Protein AF-A0A529KC66-F1 (afdb_monomer_lite)

Structure (mmCIF, N/CA/C/O backbone):
data_AF-A0A529KC66-F1
#
_entry.id   AF-A0A529KC66-F1
#
loop_
_atom_site.group_PDB
_atom_site.id
_atom_site.type_symbol
_atom_site.label_atom_id
_atom_site.label_alt_id
_atom_site.label_comp_id
_atom_site.label_asym_id
_atom_site.label_entity_id
_atom_site.label_seq_id
_atom_site.pdbx_PDB_ins_code
_atom_site.Cartn_x
_atom_site.Cartn_y
_atom_site.Cartn_z
_atom_site.occupancy
_atom_site.B_iso_or_equiv
_atom_site.auth_seq_id
_atom_site.auth_comp_id
_atom_site.auth_asym_id
_atom_site.auth_atom_id
_atom_site.pdbx_PDB_model_num
ATOM 1 N N . MET A 1 1 ? -6.859 -8.604 10.412 1.00 60.50 1 MET A N 1
ATOM 2 C CA . MET A 1 1 ? -5.949 -9.350 9.514 1.00 60.50 1 MET A CA 1
ATOM 3 C C . MET A 1 1 ? -5.011 -10.215 10.348 1.00 60.50 1 MET A C 1
ATOM 5 O O . MET A 1 1 ? -4.217 -9.641 11.092 1.00 60.50 1 MET A O 1
ATOM 9 N N . PRO A 1 2 ? -5.115 -11.553 10.277 1.00 62.34 2 PRO A N 1
ATOM 10 C CA . PRO A 1 2 ? -4.163 -12.437 10.943 1.00 62.34 2 PRO A CA 1
ATOM 11 C C . PRO A 1 2 ? -2.750 -12.230 10.363 1.00 62.34 2 PRO A C 1
ATOM 13 O O . PRO A 1 2 ? -2.622 -11.885 9.183 1.00 62.34 2 PRO A O 1
ATOM 16 N N . PRO A 1 3 ? -1.684 -12.391 11.166 1.00 66.19 3 PRO A N 1
ATOM 17 C CA . PRO A 1 3 ? -0.319 -12.312 10.666 1.00 66.19 3 PRO A CA 1
ATOM 18 C C . PRO A 1 3 ? -0.107 -13.390 9.601 1.00 66.19 3 PRO A C 1
ATOM 20 O O . PRO A 1 3 ? -0.269 -14.577 9.866 1.00 66.19 3 PRO A O 1
ATOM 23 N N . GLN A 1 4 ? 0.238 -12.968 8.387 1.00 69.50 4 GLN A N 1
ATOM 24 C CA . GLN A 1 4 ? 0.548 -13.897 7.309 1.00 69.50 4 GLN A CA 1
ATOM 25 C C . GLN A 1 4 ? 2.021 -14.323 7.386 1.00 69.50 4 GLN A C 1
ATOM 27 O O . GLN A 1 4 ? 2.882 -13.509 7.754 1.00 69.50 4 GLN A O 1
ATOM 32 N N . PRO A 1 5 ? 2.342 -15.580 7.038 1.00 76.69 5 PRO A N 1
ATOM 33 C CA . PRO A 1 5 ? 3.721 -15.984 6.834 1.00 76.69 5 PRO A CA 1
ATOM 34 C C . PRO A 1 5 ? 4.291 -15.187 5.656 1.00 76.69 5 PRO A C 1
ATOM 36 O O . PRO A 1 5 ? 3.770 -15.219 4.546 1.00 76.69 5 PRO A O 1
ATOM 39 N N . VAL A 1 6 ? 5.350 -14.426 5.926 1.00 82.00 6 VAL A N 1
ATOM 40 C CA . VAL A 1 6 ? 6.033 -13.574 4.947 1.00 82.00 6 VAL A CA 1
ATOM 41 C C . VAL A 1 6 ? 7.498 -13.967 4.974 1.00 82.00 6 VAL A C 1
ATOM 43 O O . VAL A 1 6 ? 8.096 -13.991 6.053 1.00 82.00 6 VAL A O 1
ATOM 46 N N . ALA A 1 7 ? 8.063 -14.253 3.800 1.00 86.12 7 ALA A N 1
ATOM 47 C CA . ALA A 1 7 ? 9.475 -14.589 3.658 1.00 86.12 7 ALA A CA 1
ATOM 48 C C . ALA A 1 7 ? 10.369 -13.499 4.291 1.00 86.12 7 ALA A C 1
ATOM 50 O O . ALA A 1 7 ? 10.075 -12.311 4.115 1.00 86.12 7 ALA A O 1
ATOM 51 N N . PRO A 1 8 ? 11.459 -13.860 4.999 1.00 86.56 8 PRO A N 1
ATOM 52 C CA . PRO A 1 8 ? 12.356 -12.888 5.630 1.00 86.56 8 PRO A CA 1
ATOM 53 C C . PRO A 1 8 ? 12.846 -11.803 4.662 1.00 86.56 8 PRO A C 1
ATOM 55 O O . PRO A 1 8 ? 12.739 -10.619 4.967 1.00 86.56 8 PRO A O 1
ATOM 58 N N . THR A 1 9 ? 13.223 -12.198 3.443 1.00 88.94 9 THR A N 1
ATOM 59 C CA . THR A 1 9 ? 13.658 -11.288 2.371 1.00 88.94 9 THR A CA 1
ATOM 60 C C . THR A 1 9 ? 12.628 -10.204 2.052 1.00 88.94 9 THR A C 1
ATOM 62 O O . THR A 1 9 ? 12.981 -9.039 1.905 1.00 88.94 9 THR A O 1
ATOM 65 N N . LYS A 1 10 ? 11.332 -10.542 2.026 1.00 88.38 10 LYS A N 1
ATOM 66 C CA . LYS A 1 10 ? 10.252 -9.565 1.799 1.00 88.38 10 LYS A CA 1
ATOM 67 C C . LYS A 1 10 ? 10.030 -8.648 2.988 1.00 88.38 10 LYS A C 1
ATOM 69 O O . LYS A 1 10 ? 9.661 -7.492 2.808 1.00 88.38 10 LYS A O 1
ATOM 74 N N . ARG A 1 11 ? 10.238 -9.141 4.211 1.00 88.94 11 ARG A N 1
ATOM 75 C CA . ARG A 1 11 ? 10.154 -8.296 5.411 1.00 88.94 11 ARG A CA 1
ATOM 76 C C . ARG A 1 11 ? 11.260 -7.250 5.415 1.00 88.94 11 ARG A C 1
ATOM 78 O O . ARG A 1 11 ? 10.984 -6.106 5.773 1.00 88.94 11 ARG A O 1
ATOM 85 N N . ASP A 1 12 ? 12.465 -7.633 5.011 1.00 93.38 12 ASP A N 1
ATOM 86 C CA . ASP A 1 12 ? 13.608 -6.726 4.945 1.00 93.38 12 ASP A CA 1
ATOM 87 C C . ASP A 1 12 ? 13.486 -5.745 3.782 1.00 93.38 12 ASP A C 1
ATOM 89 O O . ASP A 1 12 ? 13.684 -4.549 3.986 1.00 93.38 12 ASP A O 1
ATOM 93 N N . PHE A 1 13 ? 13.008 -6.195 2.622 1.00 92.62 13 PHE A N 1
ATOM 94 C CA . PHE A 1 13 ? 12.695 -5.296 1.513 1.00 92.62 13 PHE A CA 1
ATOM 95 C C . PHE A 1 13 ? 11.585 -4.290 1.876 1.00 92.62 13 PHE A C 1
ATOM 97 O O . PHE A 1 13 ? 11.742 -3.085 1.722 1.00 92.62 13 PHE A O 1
ATOM 104 N N . ALA A 1 14 ? 10.507 -4.731 2.531 1.00 93.56 14 ALA A N 1
ATOM 105 C CA . ALA A 1 14 ? 9.497 -3.809 3.056 1.00 93.56 14 ALA A CA 1
ATOM 106 C C . ALA A 1 14 ? 10.060 -2.831 4.107 1.00 93.56 14 ALA A C 1
ATOM 108 O O . ALA A 1 14 ? 9.490 -1.769 4.353 1.00 93.56 14 ALA A O 1
ATOM 109 N N . ARG A 1 15 ? 11.138 -3.183 4.820 1.00 94.44 15 ARG A N 1
ATOM 110 C CA . ARG A 1 15 ? 11.815 -2.257 5.743 1.00 94.44 15 ARG A CA 1
ATOM 111 C C . ARG A 1 15 ? 12.662 -1.238 4.987 1.00 94.44 15 ARG A C 1
ATOM 113 O O . ARG A 1 15 ? 12.636 -0.083 5.404 1.00 94.44 15 ARG A O 1
ATOM 120 N N . SER A 1 16 ? 13.360 -1.624 3.916 1.00 95.69 16 SER A N 1
ATOM 121 C CA . SER A 1 16 ? 14.119 -0.679 3.086 1.00 95.69 16 SER A CA 1
ATOM 122 C C . SER A 1 16 ? 13.191 0.311 2.386 1.00 95.69 16 SER A C 1
ATOM 124 O O . SER A 1 16 ? 13.395 1.508 2.540 1.00 95.69 16 SER A O 1
ATOM 126 N N . MET A 1 17 ? 12.084 -0.150 1.791 1.00 95.00 17 MET A N 1
ATOM 127 C CA . MET A 1 17 ? 11.067 0.734 1.190 1.00 95.00 17 MET A CA 1
ATOM 128 C C . MET A 1 17 ? 10.486 1.731 2.203 1.00 95.00 17 MET A C 1
ATOM 130 O O . MET A 1 17 ? 10.135 2.858 1.879 1.00 95.00 17 MET A O 1
ATOM 134 N N . ARG A 1 18 ? 10.416 1.356 3.491 1.00 96.38 18 ARG A N 1
ATOM 135 C CA . ARG A 1 18 ? 10.002 2.305 4.533 1.00 96.38 18 ARG A CA 1
ATOM 136 C C . ARG A 1 18 ? 11.059 3.364 4.852 1.00 96.38 18 ARG A C 1
ATOM 138 O O . ARG A 1 18 ? 10.704 4.421 5.372 1.00 96.38 18 ARG A O 1
ATOM 145 N N . ARG A 1 19 ? 12.336 3.079 4.642 1.00 97.00 19 ARG A N 1
ATOM 146 C CA . ARG A 1 19 ? 13.420 4.039 4.883 1.00 97.00 19 ARG A CA 1
ATOM 147 C C . ARG A 1 19 ? 13.587 4.991 3.706 1.00 97.00 19 ARG A C 1
ATOM 149 O O . ARG A 1 19 ? 13.877 6.156 3.937 1.00 97.00 19 ARG A O 1
ATOM 156 N N . GLU A 1 20 ? 13.343 4.494 2.501 1.00 95.81 20 GLU A N 1
ATOM 157 C CA . GLU A 1 20 ? 13.568 5.197 1.240 1.00 95.81 20 GLU A CA 1
ATOM 158 C C . GLU A 1 20 ? 12.292 5.140 0.377 1.00 95.81 20 GLU A C 1
ATOM 160 O O . GLU A 1 20 ? 12.248 4.388 -0.595 1.00 95.81 20 GLU A O 1
ATOM 165 N N . PRO A 1 21 ? 11.215 5.855 0.765 1.00 94.44 21 PRO A N 1
ATOM 166 C CA . PRO A 1 21 ? 10.003 5.940 -0.047 1.00 94.44 21 PRO A CA 1
ATOM 167 C C . PRO A 1 21 ? 10.222 6.831 -1.277 1.00 94.44 21 PRO A C 1
ATOM 169 O O . PRO A 1 21 ? 11.092 7.706 -1.281 1.00 94.44 21 PRO A O 1
ATOM 172 N N . THR A 1 22 ? 9.378 6.670 -2.295 1.00 93.81 22 THR A N 1
ATOM 173 C CA . THR A 1 22 ? 9.252 7.677 -3.359 1.00 93.81 22 THR A CA 1
ATOM 174 C C . THR A 1 22 ? 8.667 8.987 -2.809 1.00 93.81 22 THR A C 1
ATOM 176 O O . THR A 1 22 ? 8.046 9.009 -1.744 1.00 93.81 22 THR A O 1
ATOM 179 N N . GLU A 1 23 ? 8.828 10.104 -3.532 1.00 94.69 23 GLU A N 1
ATOM 180 C CA . GLU A 1 23 ? 8.255 11.396 -3.111 1.00 94.69 23 GLU A CA 1
ATOM 181 C C . GLU A 1 23 ? 6.725 11.315 -2.962 1.00 94.69 23 GLU A C 1
ATOM 183 O O . GLU A 1 23 ? 6.155 11.828 -1.998 1.00 94.69 23 GLU A O 1
ATOM 188 N N . ALA A 1 24 ? 6.054 10.631 -3.892 1.00 94.50 24 ALA A N 1
ATOM 189 C CA . ALA A 1 24 ? 4.609 10.439 -3.854 1.00 94.50 24 ALA A CA 1
ATOM 190 C C . ALA A 1 24 ? 4.174 9.615 -2.627 1.00 94.50 24 ALA A C 1
ATOM 192 O O . ALA A 1 24 ? 3.232 10.003 -1.929 1.00 94.50 24 ALA A O 1
ATOM 193 N N . GLU A 1 25 ? 4.890 8.529 -2.316 1.00 95.88 25 GLU A N 1
ATOM 194 C CA . GLU A 1 25 ? 4.663 7.730 -1.105 1.00 95.88 25 GLU A CA 1
ATOM 195 C C . GLU A 1 25 ? 4.885 8.531 0.169 1.00 95.88 25 GLU A C 1
ATOM 197 O O . GLU A 1 25 ? 4.075 8.433 1.093 1.00 95.88 25 GLU A O 1
ATOM 202 N N . ASP A 1 26 ? 5.951 9.326 0.246 1.00 96.94 26 ASP A N 1
ATOM 203 C CA . ASP A 1 26 ? 6.233 10.117 1.443 1.00 96.94 26 ASP A CA 1
ATOM 204 C C . ASP A 1 26 ? 5.148 11.174 1.684 1.00 96.94 26 ASP A C 1
ATOM 206 O O . ASP A 1 26 ? 4.622 11.292 2.797 1.00 96.94 26 ASP A O 1
ATOM 210 N N . ARG A 1 27 ? 4.725 11.867 0.618 1.00 96.62 27 ARG A N 1
ATOM 211 C CA . ARG A 1 27 ? 3.637 12.852 0.668 1.00 96.62 27 ARG A CA 1
ATOM 212 C C . ARG A 1 27 ? 2.325 12.224 1.127 1.00 96.62 27 ARG A C 1
ATOM 214 O O . ARG A 1 27 ? 1.700 12.741 2.051 1.00 96.62 27 ARG A O 1
ATOM 221 N N . LEU A 1 28 ? 1.918 11.094 0.545 1.00 96.38 28 LEU A N 1
ATOM 222 C CA . LEU A 1 28 ? 0.692 10.415 0.972 1.00 96.38 28 LEU A CA 1
ATOM 223 C C . LEU A 1 28 ? 0.822 9.873 2.402 1.00 96.38 28 LEU A C 1
ATOM 225 O O . LEU A 1 28 ? -0.104 9.983 3.208 1.00 96.38 28 LEU A O 1
ATOM 229 N N . TRP A 1 29 ? 1.986 9.334 2.769 1.00 97.69 29 TRP A N 1
ATOM 230 C CA . TRP A 1 29 ? 2.214 8.853 4.125 1.00 97.69 29 TRP A CA 1
ATOM 231 C C . TRP A 1 29 ? 2.116 9.969 5.166 1.00 97.69 29 TRP A C 1
ATOM 233 O O . TRP A 1 29 ? 1.617 9.712 6.265 1.00 97.69 29 TRP A O 1
ATOM 243 N N . HIS A 1 30 ? 2.543 11.194 4.846 1.00 97.56 30 HIS A N 1
ATOM 244 C CA . HIS A 1 30 ? 2.380 12.347 5.733 1.00 97.56 30 HIS A CA 1
ATOM 245 C C . HIS A 1 30 ? 0.911 12.577 6.116 1.00 97.56 30 HIS A C 1
ATOM 247 O O . HIS A 1 30 ? 0.619 12.830 7.290 1.00 97.56 30 HIS A O 1
ATOM 253 N N . GLU A 1 31 ? -0.003 12.410 5.160 1.00 97.38 31 GLU A N 1
ATOM 254 C CA . GLU A 1 31 ? -1.443 12.582 5.371 1.00 97.38 31 GLU A CA 1
ATOM 255 C C . GLU A 1 31 ? -2.107 11.382 6.055 1.00 97.38 31 GLU A C 1
ATOM 257 O O . GLU A 1 31 ? -3.050 11.545 6.828 1.00 97.38 31 GLU A O 1
ATOM 262 N N . LEU A 1 32 ? -1.607 10.165 5.828 1.00 97.50 32 LEU A N 1
ATOM 263 C CA . LEU A 1 32 ? -2.226 8.944 6.358 1.00 97.50 32 LEU A CA 1
ATOM 264 C C . LEU A 1 32 ? -1.698 8.522 7.739 1.00 97.50 32 LEU A C 1
ATOM 266 O O . LEU A 1 32 ? -2.399 7.854 8.513 1.00 97.50 32 LEU A O 1
ATOM 270 N N . ARG A 1 33 ? -0.445 8.855 8.071 1.0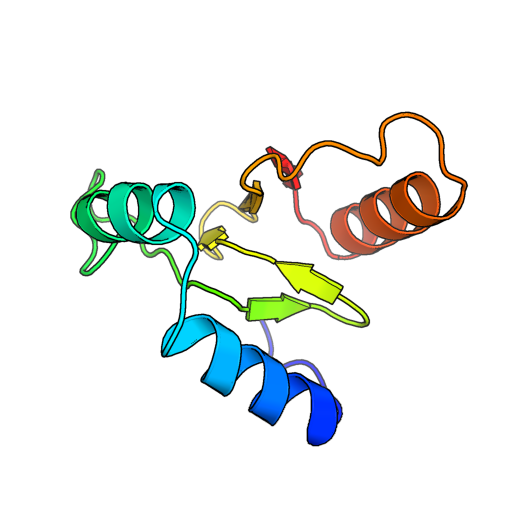0 96.81 33 ARG A N 1
ATOM 271 C CA . ARG A 1 33 ? 0.212 8.378 9.298 1.00 96.81 33 ARG A CA 1
ATOM 272 C C . ARG A 1 33 ? -0.497 8.856 10.554 1.00 96.81 33 ARG A C 1
ATOM 274 O O . ARG A 1 33 ? -1.085 9.928 10.604 1.00 96.81 33 ARG A O 1
ATOM 281 N N . GLY A 1 34 ? -0.378 8.075 11.626 1.00 96.88 34 GLY A N 1
ATOM 282 C CA . GLY A 1 34 ? -0.866 8.496 12.942 1.00 96.88 34 GLY A CA 1
ATOM 283 C C . GLY A 1 34 ? -2.380 8.701 13.007 1.00 96.88 34 GLY A C 1
ATOM 284 O O . GLY A 1 34 ? -2.835 9.410 13.895 1.00 96.88 34 GLY A O 1
ATOM 285 N N . ARG A 1 35 ? -3.144 8.067 12.102 1.00 96.56 35 ARG A N 1
ATOM 286 C CA . ARG A 1 35 ? -4.606 8.190 12.022 1.00 96.56 35 ARG A CA 1
ATOM 287 C C . ARG A 1 35 ? -5.086 9.610 11.684 1.00 96.56 35 ARG A C 1
ATOM 289 O O . ARG A 1 35 ? -6.134 10.036 12.159 1.00 96.56 35 ARG A O 1
ATOM 296 N N . ARG A 1 36 ? -4.304 10.353 10.897 1.00 96.69 36 ARG A N 1
ATOM 297 C CA . ARG A 1 36 ? -4.611 11.741 10.517 1.00 96.69 36 ARG A CA 1
ATOM 298 C C . ARG A 1 36 ? -5.828 11.858 9.600 1.00 96.69 36 ARG A C 1
ATOM 300 O O . ARG A 1 36 ? -6.606 12.788 9.770 1.00 96.69 36 ARG A O 1
ATOM 307 N N . LEU A 1 37 ? -6.033 10.890 8.710 1.00 95.12 37 LEU A N 1
ATOM 308 C CA . LEU A 1 37 ? -7.241 10.795 7.895 1.00 95.12 37 LEU A CA 1
ATOM 309 C C . LEU A 1 37 ? -8.365 10.118 8.691 1.00 95.12 37 LEU A C 1
ATOM 311 O O . LEU A 1 37 ? -8.304 8.913 8.931 1.00 95.12 37 LEU A O 1
ATOM 315 N N . ASP A 1 38 ? -9.357 10.891 9.135 1.00 95.50 38 ASP A N 1
ATOM 316 C CA . ASP A 1 38 ? -10.597 10.422 9.781 1.00 95.50 38 ASP A CA 1
ATOM 317 C C . ASP A 1 38 ? -10.419 9.389 10.908 1.00 95.50 38 ASP A C 1
ATOM 319 O O . ASP A 1 38 ? -11.272 8.540 11.157 1.00 95.50 38 ASP A O 1
ATOM 323 N N . ARG A 1 39 ? -9.294 9.447 11.633 1.00 96.31 39 ARG A N 1
ATOM 324 C CA . ARG A 1 39 ? -8.913 8.477 12.680 1.00 96.31 39 ARG A CA 1
ATOM 325 C C . ARG A 1 39 ? -8.687 7.038 12.176 1.00 96.31 39 ARG A C 1
ATOM 327 O O . ARG A 1 39 ? -8.445 6.127 12.983 1.00 96.31 39 ARG A O 1
ATOM 334 N N . ILE A 1 40 ? -8.661 6.843 10.861 1.00 96.12 40 ILE A N 1
ATOM 335 C CA . ILE A 1 40 ? -8.489 5.553 10.195 1.00 96.12 40 ILE A CA 1
ATOM 336 C C . ILE A 1 40 ? -7.021 5.129 10.247 1.00 96.12 40 ILE A C 1
ATOM 338 O O . ILE A 1 40 ? -6.100 5.911 10.001 1.00 96.12 40 ILE A O 1
ATOM 342 N N . LYS A 1 41 ? -6.770 3.857 10.574 1.00 96.88 41 LYS A N 1
ATOM 343 C CA . LYS A 1 41 ? -5.404 3.327 10.621 1.00 96.88 41 LYS A CA 1
ATOM 344 C C . LYS A 1 41 ? -4.926 2.869 9.249 1.00 96.88 41 LYS A C 1
ATOM 346 O O . LYS A 1 41 ? -5.353 1.826 8.757 1.00 96.88 41 LYS A O 1
ATOM 351 N N . PHE A 1 42 ? -3.909 3.553 8.741 1.00 97.75 42 PHE A N 1
ATOM 352 C CA . PHE A 1 42 ? -3.107 3.084 7.618 1.00 97.75 42 PHE A CA 1
ATOM 353 C C . PHE A 1 42 ? -1.754 2.541 8.076 1.00 97.75 42 PHE A C 1
ATOM 355 O O . PHE A 1 42 ? -1.147 2.998 9.051 1.00 97.75 42 PHE A O 1
ATOM 362 N N . ARG A 1 43 ? -1.276 1.530 7.358 1.00 97.00 43 ARG A N 1
ATOM 363 C CA . ARG A 1 43 ? 0.083 0.992 7.450 1.00 97.00 43 ARG A CA 1
ATOM 364 C C . ARG A 1 43 ? 0.709 1.095 6.073 1.00 97.00 43 ARG A C 1
ATOM 366 O O . ARG A 1 43 ? 0.028 0.788 5.108 1.00 97.00 43 ARG A O 1
ATOM 373 N N . ARG A 1 44 ? 1.990 1.444 5.999 1.00 97.12 44 ARG A N 1
ATOM 374 C CA . ARG A 1 44 ? 2.712 1.505 4.726 1.00 97.12 44 ARG A CA 1
ATOM 375 C C . ARG A 1 44 ? 3.634 0.315 4.477 1.00 97.12 44 ARG A C 1
ATOM 377 O O . ARG A 1 44 ? 4.155 -0.275 5.442 1.00 97.12 44 ARG A O 1
ATOM 384 N N . GLN A 1 45 ? 3.861 0.018 3.204 1.00 96.31 45 GLN A N 1
ATOM 385 C CA . GLN A 1 45 ? 4.752 -1.011 2.680 1.00 96.31 45 GLN A CA 1
ATOM 386 C C . GLN A 1 45 ? 4.508 -2.361 3.355 1.00 96.31 45 GLN A C 1
ATOM 388 O O . GLN A 1 45 ? 5.355 -2.898 4.070 1.00 96.31 45 GLN A O 1
ATOM 393 N N . VAL A 1 46 ? 3.276 -2.861 3.277 1.00 94.50 46 VAL A N 1
ATOM 394 C CA . VAL A 1 46 ? 2.815 -4.046 4.010 1.00 94.50 46 VAL A CA 1
ATOM 395 C C . VAL A 1 46 ? 2.940 -5.281 3.125 1.00 94.50 46 VAL A C 1
ATOM 397 O O . VAL A 1 46 ? 2.284 -5.346 2.092 1.00 94.50 46 VAL A O 1
ATOM 400 N N . PRO A 1 47 ? 3.705 -6.305 3.539 1.00 92.94 47 PRO A N 1
ATOM 401 C CA . PRO A 1 47 ? 3.686 -7.574 2.832 1.00 92.94 47 PRO A CA 1
ATOM 402 C C . PRO A 1 47 ? 2.307 -8.243 2.923 1.00 92.94 47 PRO A C 1
ATOM 404 O O . PRO A 1 47 ? 1.785 -8.450 4.025 1.00 92.94 47 PRO A O 1
ATOM 407 N N . VAL A 1 48 ? 1.748 -8.607 1.771 1.00 89.44 48 VAL A N 1
ATOM 408 C CA . VAL A 1 48 ? 0.476 -9.318 1.609 1.00 89.44 48 VAL A CA 1
ATOM 409 C C . VAL A 1 48 ? 0.711 -10.483 0.652 1.00 89.44 48 VAL A C 1
ATOM 411 O O . VAL A 1 48 ? 0.864 -10.295 -0.553 1.00 89.44 48 VAL A O 1
ATOM 414 N N . GLY A 1 49 ? 0.784 -11.703 1.190 1.00 86.00 49 GLY A N 1
ATOM 415 C CA . GLY A 1 49 ? 1.142 -12.881 0.402 1.00 86.00 49 GLY A CA 1
ATOM 416 C C . GLY A 1 49 ? 2.485 -12.717 -0.310 1.00 86.00 49 GLY A C 1
ATOM 417 O O . GLY A 1 49 ? 3.534 -12.552 0.324 1.00 86.00 49 GLY A O 1
ATOM 418 N N . LYS A 1 50 ? 2.453 -12.774 -1.645 1.00 86.12 50 LYS A N 1
ATOM 419 C CA . LYS A 1 50 ? 3.642 -12.583 -2.479 1.00 86.12 50 LYS A CA 1
ATOM 420 C C . LYS A 1 50 ? 3.946 -11.112 -2.798 1.00 86.12 50 LYS A C 1
ATOM 422 O O . LYS A 1 50 ? 5.008 -10.849 -3.357 1.00 86.12 50 LYS A O 1
ATOM 427 N N . PHE A 1 51 ? 3.110 -10.167 -2.405 1.00 88.00 51 PHE A N 1
ATOM 428 C CA . PHE A 1 51 ? 3.256 -8.767 -2.794 1.00 88.00 51 PHE A CA 1
ATOM 429 C C . PHE A 1 51 ? 3.587 -7.888 -1.591 1.00 88.00 51 PHE A C 1
ATOM 431 O O . PHE A 1 51 ? 3.471 -8.310 -0.437 1.00 88.00 51 PHE A O 1
ATOM 438 N N . ILE A 1 52 ? 4.030 -6.668 -1.864 1.00 91.12 52 ILE A N 1
ATOM 439 C CA . ILE A 1 52 ? 4.087 -5.588 -0.883 1.00 91.12 52 ILE A CA 1
ATOM 440 C C . ILE A 1 52 ? 3.128 -4.525 -1.399 1.00 91.12 52 ILE A C 1
ATOM 442 O O . ILE A 1 52 ? 3.211 -4.158 -2.565 1.00 91.12 52 ILE A O 1
ATOM 446 N N . ALA A 1 53 ? 2.190 -4.130 -0.546 1.00 93.06 53 ALA A N 1
ATOM 447 C CA . ALA A 1 53 ? 1.236 -3.068 -0.818 1.00 93.06 53 ALA A CA 1
ATOM 448 C C . ALA A 1 53 ? 1.744 -1.754 -0.226 1.00 93.06 53 ALA A C 1
ATOM 450 O O . ALA A 1 53 ? 2.161 -1.746 0.944 1.00 93.06 53 ALA A O 1
ATOM 451 N N . ASP A 1 54 ? 1.657 -0.660 -0.978 1.00 95.19 54 ASP A N 1
ATOM 452 C CA . ASP A 1 54 ? 2.154 0.645 -0.540 1.00 95.19 54 ASP A CA 1
ATOM 453 C C . ASP A 1 54 ? 1.437 1.127 0.714 1.00 95.19 54 ASP A C 1
ATOM 455 O O . ASP A 1 54 ? 2.090 1.494 1.694 1.00 95.19 54 ASP A O 1
ATOM 459 N N . PHE A 1 55 ? 0.103 1.042 0.745 1.00 97.00 55 PHE A N 1
ATOM 460 C CA . PHE A 1 55 ? -0.699 1.366 1.921 1.00 97.00 55 PHE A CA 1
ATOM 461 C C . PHE A 1 55 ? -1.828 0.364 2.144 1.00 97.00 55 PHE A C 1
ATOM 463 O O . PHE A 1 55 ? -2.499 -0.077 1.220 1.00 97.00 55 PHE A O 1
ATOM 470 N N . VAL A 1 56 ? -2.077 0.033 3.413 1.00 97.00 56 VAL A N 1
ATOM 471 C CA . VAL A 1 56 ? -3.150 -0.875 3.831 1.00 97.00 56 VAL A CA 1
ATOM 472 C C . VAL A 1 56 ? 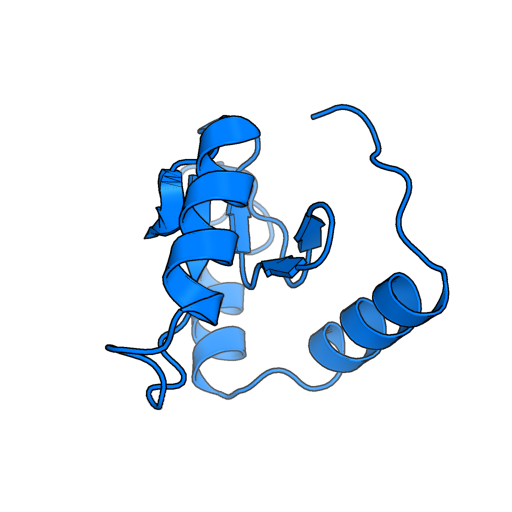-3.954 -0.264 4.968 1.00 97.00 56 VAL A C 1
ATOM 474 O O . VAL A 1 56 ? -3.409 0.018 6.043 1.00 97.00 56 VAL A O 1
ATOM 477 N N . CYS A 1 57 ? -5.266 -0.164 4.767 1.00 96.62 57 CYS A N 1
ATOM 478 C CA . CYS A 1 57 ? -6.256 -0.004 5.822 1.00 96.62 57 CYS A CA 1
ATOM 479 C C . CYS A 1 57 ? -6.923 -1.358 6.091 1.00 96.62 57 CYS A C 1
ATOM 481 O O . CYS A 1 57 ? -7.769 -1.834 5.336 1.00 96.62 57 CYS A O 1
ATOM 483 N N . ALA A 1 58 ? -6.541 -1.993 7.199 1.00 93.38 58 ALA A N 1
ATOM 484 C CA . ALA A 1 58 ? -7.093 -3.295 7.570 1.00 93.38 58 ALA A CA 1
ATOM 485 C C . ALA A 1 58 ? -8.563 -3.217 8.019 1.00 93.38 58 ALA A C 1
ATOM 487 O O . ALA A 1 58 ? -9.266 -4.214 7.924 1.00 93.38 58 ALA A O 1
ATOM 488 N N . GLU A 1 59 ? -9.004 -2.060 8.524 1.00 93.44 59 GLU A N 1
ATOM 489 C CA . GLU A 1 59 ? -10.376 -1.826 9.000 1.00 93.44 59 GLU A CA 1
ATOM 490 C C . GLU A 1 59 ? -11.367 -1.787 7.822 1.00 93.44 59 GLU A C 1
ATOM 492 O O . GLU A 1 59 ? -12.455 -2.344 7.919 1.00 93.44 59 GLU A O 1
ATOM 497 N N . ALA A 1 60 ? -10.954 -1.217 6.685 1.00 94.88 60 ALA A N 1
ATOM 498 C CA . ALA A 1 60 ? -11.752 -1.135 5.461 1.00 94.88 60 ALA A CA 1
ATOM 499 C C . ALA A 1 60 ? -11.458 -2.257 4.448 1.00 94.88 60 ALA A C 1
ATOM 501 O O . ALA A 1 60 ? -12.018 -2.253 3.356 1.00 94.88 60 ALA A O 1
ATOM 502 N N . SER A 1 61 ? -10.554 -3.191 4.775 1.00 95.19 61 SER A N 1
ATOM 503 C CA . SER A 1 61 ? -9.980 -4.154 3.819 1.00 95.19 61 SER A CA 1
ATOM 504 C C . SER A 1 61 ? -9.558 -3.478 2.509 1.00 95.19 61 SER A C 1
ATOM 506 O O . SER A 1 61 ? -9.898 -3.917 1.413 1.00 95.19 61 SER A O 1
ATOM 508 N N . LEU A 1 62 ? -8.825 -2.373 2.643 1.00 96.12 62 LEU A N 1
ATOM 509 C CA . LEU A 1 62 ? -8.433 -1.507 1.540 1.00 96.12 62 LEU A CA 1
ATOM 510 C C . LEU A 1 62 ? -6.915 -1.481 1.387 1.00 96.12 62 LEU A C 1
ATOM 512 O O . LEU A 1 62 ? -6.185 -1.310 2.367 1.00 96.12 62 LEU A O 1
ATOM 516 N N . ILE A 1 63 ? -6.471 -1.619 0.148 1.00 95.50 63 ILE A N 1
ATOM 517 C CA . ILE A 1 63 ? -5.119 -1.369 -0.326 1.00 95.50 63 ILE A CA 1
ATOM 518 C C . ILE A 1 63 ? -5.170 -0.111 -1.192 1.00 95.50 63 ILE A C 1
ATOM 520 O O . ILE A 1 63 ? -6.089 0.030 -1.993 1.00 95.50 63 ILE A O 1
ATOM 524 N N . VAL A 1 64 ? -4.210 0.789 -1.007 1.00 95.00 64 VAL A N 1
ATOM 525 C CA . VAL A 1 64 ? -3.994 1.946 -1.882 1.00 95.00 64 VAL A CA 1
ATOM 526 C C . VAL A 1 64 ? -2.581 1.820 -2.425 1.00 95.00 64 VAL A C 1
ATOM 528 O O . VAL A 1 64 ? -1.639 1.783 -1.628 1.00 95.00 64 VAL A O 1
ATOM 531 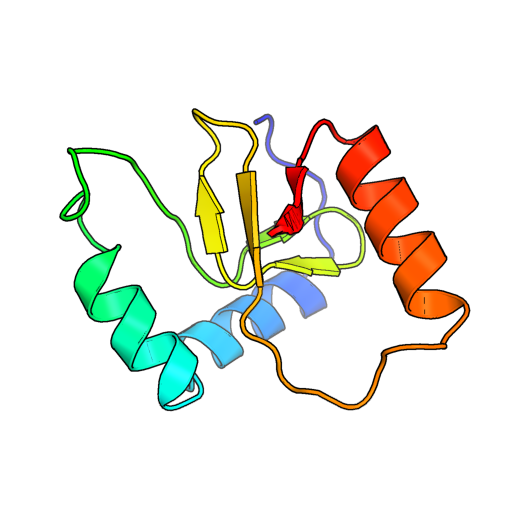N N . GLU A 1 65 ? -2.451 1.717 -3.742 1.00 92.19 65 GLU A N 1
ATOM 532 C CA . GLU A 1 65 ? -1.161 1.695 -4.432 1.00 92.19 65 GLU A CA 1
ATOM 533 C C . GLU A 1 65 ? -0.883 3.064 -5.036 1.00 92.19 65 GLU A C 1
ATOM 535 O O . GLU A 1 65 ? -1.787 3.743 -5.526 1.00 92.19 65 GLU A O 1
ATOM 540 N N . ILE A 1 66 ? 0.372 3.493 -4.994 1.00 90.75 66 ILE A N 1
ATOM 541 C CA . ILE A 1 66 ? 0.775 4.683 -5.727 1.00 90.75 66 ILE A CA 1
ATOM 542 C C . ILE A 1 66 ? 1.227 4.232 -7.103 1.00 90.75 66 ILE A C 1
ATOM 544 O O . ILE A 1 66 ? 2.121 3.401 -7.243 1.00 90.75 66 ILE A O 1
ATOM 548 N N . ASP A 1 67 ? 0.578 4.776 -8.128 1.00 76.94 67 ASP A N 1
ATOM 549 C CA . ASP A 1 67 ? 0.828 4.387 -9.506 1.00 76.94 67 ASP A CA 1
ATOM 550 C C . ASP A 1 67 ? 2.273 4.728 -9.914 1.00 76.94 67 ASP A C 1
ATOM 552 O O . ASP A 1 67 ? 2.618 5.870 -10.217 1.00 76.94 67 ASP A O 1
ATOM 556 N N . GLY A 1 68 ? 3.139 3.716 -9.896 1.00 63.72 68 GLY A N 1
ATOM 557 C CA . GLY A 1 68 ? 4.497 3.771 -10.437 1.00 63.72 68 GLY A CA 1
ATOM 558 C C . GLY A 1 68 ? 4.552 3.518 -11.947 1.00 63.72 68 GLY A C 1
ATOM 559 O O . GLY A 1 68 ? 5.638 3.276 -12.464 1.00 63.72 68 GLY A O 1
ATOM 560 N N . SER A 1 69 ? 3.390 3.499 -12.618 1.00 53.69 69 SER A N 1
ATOM 561 C CA . SER A 1 69 ? 3.143 3.319 -14.053 1.00 53.69 69 SER A CA 1
ATOM 562 C C . SER A 1 69 ? 4.303 2.756 -14.887 1.00 53.69 69 SER A C 1
ATOM 564 O O . SER A 1 69 ? 5.047 3.478 -15.544 1.00 53.69 69 SER A O 1
ATOM 566 N N . GLN A 1 70 ? 4.356 1.424 -14.976 1.00 49.41 70 GLN A N 1
ATOM 567 C CA . GLN A 1 70 ? 4.674 0.741 -16.238 1.00 49.41 70 GLN A CA 1
ATOM 568 C C . GLN A 1 70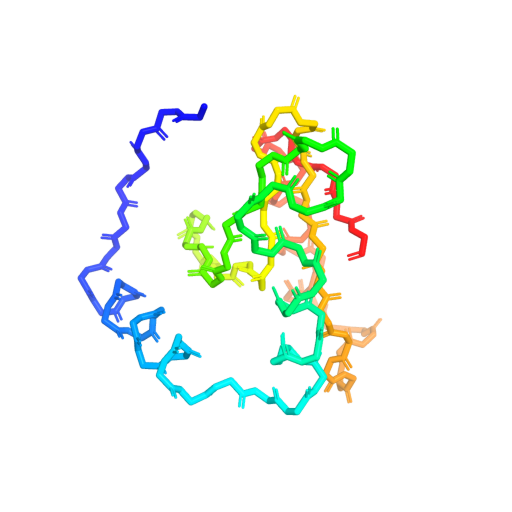 ? 3.878 -0.556 -16.455 1.00 49.41 70 GLN A C 1
ATOM 570 O O . GLN A 1 70 ? 4.293 -1.393 -17.245 1.00 49.41 70 GLN A O 1
ATOM 575 N N . HIS A 1 71 ? 2.735 -0.783 -15.806 1.00 52.56 71 HIS A N 1
ATOM 576 C CA . HIS A 1 71 ? 2.134 -2.123 -15.837 1.00 52.56 71 HIS A CA 1
ATOM 577 C C . HIS A 1 71 ? 0.608 -2.092 -15.947 1.00 52.56 71 HIS A C 1
ATOM 579 O O . HIS A 1 71 ? -0.111 -2.514 -15.056 1.00 52.56 71 HIS A O 1
ATOM 585 N N . ALA A 1 72 ? 0.101 -1.573 -17.067 1.00 50.75 72 ALA A N 1
ATOM 586 C CA . ALA A 1 72 ? -1.333 -1.621 -17.360 1.00 50.75 72 ALA A CA 1
ATOM 587 C C . ALA A 1 72 ? -1.777 -2.915 -18.078 1.00 50.75 72 ALA A C 1
ATOM 589 O O . ALA A 1 72 ? -2.973 -3.125 -18.241 1.00 50.75 72 ALA A O 1
ATOM 590 N N . ASP A 1 73 ? -0.857 -3.798 -18.494 1.00 55.72 73 ASP A N 1
ATOM 591 C CA . ASP A 1 7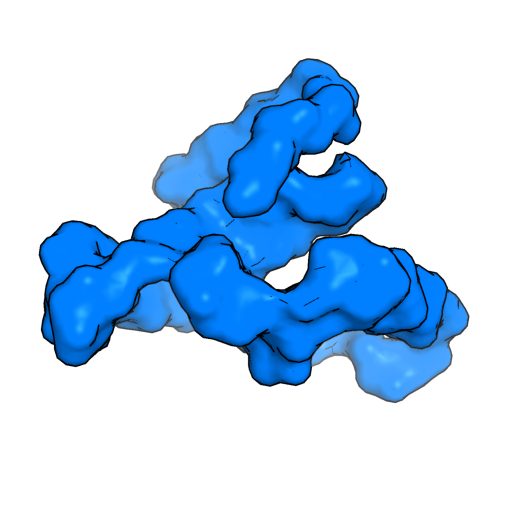3 ? -1.209 -4.933 -19.369 1.00 55.72 73 ASP A CA 1
ATOM 592 C C . ASP A 1 73 ? -0.413 -6.230 -19.135 1.00 55.72 73 ASP A C 1
ATOM 594 O O . ASP A 1 73 ? -0.374 -7.119 -19.992 1.00 55.72 73 ASP A O 1
ATOM 598 N N . SER A 1 74 ? 0.224 -6.396 -17.973 1.00 69.38 74 SER A N 1
ATOM 599 C CA . SER A 1 74 ? 0.956 -7.632 -17.692 1.00 69.38 74 SER A CA 1
ATOM 600 C C . SER A 1 74 ? 0.046 -8.695 -17.054 1.00 69.38 74 SER A C 1
ATOM 602 O O . SER A 1 74 ? -0.825 -8.406 -16.234 1.00 69.38 74 SER A O 1
ATOM 604 N N . ASN A 1 75 ? 0.251 -9.975 -17.392 1.00 73.44 75 ASN A N 1
ATOM 605 C CA . ASN A 1 75 ? -0.424 -11.087 -16.699 1.00 73.44 75 ASN A CA 1
ATOM 606 C C . ASN A 1 75 ? -0.134 -11.096 -15.184 1.00 73.44 75 ASN A C 1
ATOM 608 O O . ASN A 1 75 ? -0.930 -11.628 -14.412 1.00 73.44 75 ASN A O 1
ATOM 612 N N . TYR A 1 76 ? 0.982 -10.489 -14.773 1.00 76.56 76 TYR A N 1
ATOM 613 C CA . TYR A 1 76 ? 1.392 -10.361 -13.381 1.00 76.56 76 TYR A CA 1
ATOM 614 C C . TYR A 1 76 ? 0.435 -9.474 -12.571 1.00 76.56 76 TYR A C 1
ATOM 616 O O . TYR A 1 76 ? 0.081 -9.845 -11.453 1.00 76.56 76 TYR A O 1
ATOM 624 N N . ASP A 1 77 ? -0.068 -8.373 -13.139 1.00 76.44 77 ASP A N 1
ATOM 625 C CA . ASP A 1 77 ? -1.007 -7.485 -12.433 1.00 76.44 77 ASP A CA 1
ATOM 626 C C . ASP A 1 77 ? -2.359 -8.156 -12.217 1.00 76.44 77 ASP A C 1
ATOM 628 O O . ASP A 1 77 ? -2.944 -8.061 -11.141 1.00 76.44 77 ASP A O 1
ATOM 632 N N . ARG A 1 78 ? -2.826 -8.936 -13.200 1.00 82.25 78 ARG A N 1
ATOM 633 C CA . ARG A 1 78 ? -4.069 -9.710 -13.056 1.00 82.25 78 ARG A CA 1
ATOM 634 C C . ARG A 1 78 ? -3.952 -10.783 -11.976 1.00 82.25 78 ARG A C 1
ATOM 636 O O . ARG A 1 78 ? -4.895 -10.966 -11.209 1.00 82.25 78 ARG A O 1
ATOM 643 N N . GLU A 1 79 ? -2.820 -11.491 -11.905 1.00 86.50 79 GLU A N 1
ATOM 644 C CA . GLU A 1 79 ? -2.565 -12.468 -10.834 1.00 86.50 79 GLU A CA 1
ATOM 645 C C . GLU A 1 79 ? -2.510 -11.773 -9.470 1.00 86.50 79 GLU A C 1
ATOM 647 O O . GLU A 1 79 ? -3.130 -12.236 -8.509 1.00 86.50 79 GLU A O 1
ATOM 652 N N . ARG A 1 80 ? -1.822 -10.630 -9.401 1.00 86.69 80 ARG A N 1
ATOM 653 C CA . ARG A 1 80 ? -1.714 -9.804 -8.199 1.00 86.69 80 ARG A CA 1
ATOM 654 C C . ARG A 1 80 ? -3.081 -9.352 -7.703 1.00 86.69 80 ARG A C 1
ATOM 656 O O . ARG A 1 80 ? -3.423 -9.619 -6.552 1.00 86.69 80 ARG A O 1
ATOM 663 N N . ASP A 1 81 ? -3.880 -8.731 -8.558 1.00 86.81 81 ASP A N 1
ATOM 664 C CA . ASP A 1 81 ? -5.204 -8.233 -8.194 1.00 86.81 81 ASP A CA 1
ATOM 665 C C . ASP A 1 81 ? -6.147 -9.367 -7.795 1.00 86.81 81 ASP A C 1
ATOM 667 O O . ASP A 1 81 ? -6.863 -9.257 -6.795 1.00 86.81 81 ASP A O 1
ATOM 671 N N . ALA A 1 82 ? -6.118 -10.490 -8.519 1.00 88.56 82 ALA A N 1
ATOM 672 C CA . ALA A 1 82 ? -6.896 -11.671 -8.166 1.00 88.56 82 ALA A CA 1
ATOM 673 C C . ALA A 1 82 ? -6.498 -12.225 -6.789 1.00 88.56 82 ALA A C 1
ATOM 675 O O . ALA A 1 82 ? -7.377 -12.531 -5.981 1.00 88.56 82 ALA A O 1
ATOM 676 N N . GLU A 1 83 ? -5.199 -12.314 -6.482 1.00 89.75 83 GLU A N 1
ATOM 677 C CA . GLU A 1 83 ? -4.720 -12.783 -5.180 1.00 89.75 83 GLU A CA 1
ATOM 678 C C . GLU A 1 83 ? -5.107 -11.812 -4.052 1.00 89.75 83 GLU A C 1
ATOM 680 O O . GLU A 1 83 ? -5.606 -12.244 -3.008 1.00 89.75 83 GLU A O 1
ATOM 685 N N . LEU A 1 84 ? -4.915 -10.503 -4.240 1.00 90.62 84 LEU A N 1
ATOM 686 C CA . LEU A 1 84 ? -5.264 -9.492 -3.237 1.00 90.62 84 LEU A CA 1
ATOM 687 C C . LEU A 1 84 ? -6.776 -9.468 -2.971 1.00 90.62 84 LEU A C 1
ATOM 689 O O . LEU A 1 84 ? -7.200 -9.448 -1.810 1.00 90.62 84 LEU A O 1
ATOM 693 N N . LYS A 1 85 ? -7.590 -9.586 -4.025 1.00 91.38 85 LYS A N 1
ATOM 694 C CA . LYS A 1 85 ? -9.049 -9.685 -3.922 1.00 91.38 85 LYS A CA 1
ATOM 695 C C . LYS A 1 85 ? -9.499 -10.976 -3.245 1.00 91.38 85 LYS A C 1
ATOM 697 O O . LYS A 1 85 ? -10.368 -10.931 -2.378 1.00 91.38 85 LYS A O 1
ATOM 702 N N . ALA A 1 86 ? -8.881 -12.115 -3.564 1.00 91.25 86 ALA A N 1
ATOM 703 C CA . ALA A 1 86 ? -9.148 -13.390 -2.890 1.00 91.25 86 ALA A CA 1
ATOM 704 C C . ALA A 1 86 ? -8.807 -13.341 -1.390 1.00 91.25 86 ALA A C 1
ATOM 706 O O . ALA A 1 86 ? -9.421 -14.035 -0.582 1.00 91.25 86 ALA A O 1
ATOM 707 N N . ARG A 1 87 ? -7.863 -12.479 -0.995 1.00 89.94 87 ARG A N 1
ATOM 708 C CA . ARG A 1 87 ? -7.531 -12.191 0.410 1.00 89.94 87 ARG A CA 1
ATOM 709 C C . ARG A 1 87 ? -8.489 -11.191 1.076 1.00 89.94 87 ARG A C 1
ATOM 711 O O . ARG A 1 87 ? -8.288 -10.869 2.246 1.00 89.94 87 ARG A O 1
ATOM 718 N N . GLY A 1 88 ? -9.517 -10.733 0.362 1.00 93.00 88 GLY A N 1
ATOM 719 C CA . GLY A 1 88 ? -10.565 -9.841 0.855 1.00 93.00 88 GLY A CA 1
ATOM 720 C C . GLY A 1 88 ? -10.258 -8.355 0.702 1.00 93.00 88 GLY A C 1
ATOM 721 O O . GLY A 1 88 ? -11.009 -7.546 1.236 1.00 93.00 88 GLY A O 1
ATOM 722 N N . PHE A 1 89 ? -9.182 -7.982 0.001 1.00 94.00 89 PHE A N 1
ATOM 723 C CA . PHE A 1 89 ? -8.834 -6.578 -0.190 1.00 94.00 89 PHE A CA 1
ATOM 724 C C . PHE A 1 89 ? -9.476 -5.988 -1.442 1.00 94.00 89 PHE A C 1
ATOM 726 O O . PHE A 1 89 ? -9.491 -6.597 -2.510 1.00 94.00 89 PHE A O 1
ATOM 733 N N . ARG A 1 90 ? -9.946 -4.749 -1.319 1.00 94.06 90 ARG A N 1
ATOM 734 C CA . ARG A 1 90 ? -10.140 -3.848 -2.452 1.00 94.06 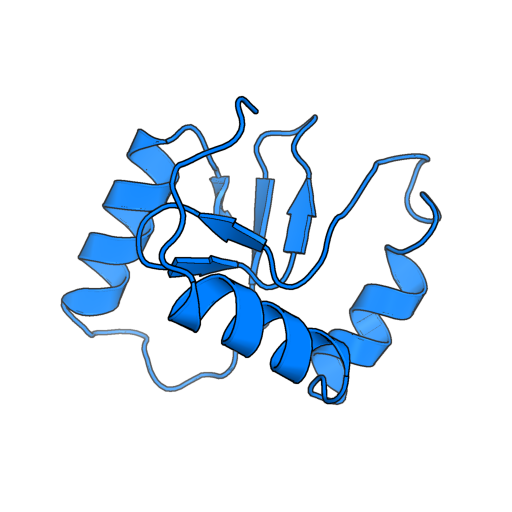90 ARG A CA 1
ATOM 735 C C . ARG A 1 90 ? -8.838 -3.087 -2.689 1.00 94.06 90 ARG A C 1
ATOM 737 O O . ARG A 1 90 ? -8.276 -2.569 -1.732 1.00 94.06 90 ARG A O 1
ATOM 744 N N . VAL A 1 91 ? -8.397 -3.008 -3.939 1.00 91.38 91 VAL A N 1
ATOM 745 C CA . VAL A 1 91 ? -7.240 -2.207 -4.364 1.00 91.38 91 VAL A CA 1
ATOM 746 C C . VAL A 1 91 ? -7.758 -0.912 -4.998 1.00 91.38 91 VAL A C 1
ATOM 748 O O . VAL A 1 91 ? -8.766 -0.950 -5.713 1.00 91.38 91 VAL A O 1
ATOM 751 N N . LEU A 1 92 ? -7.129 0.214 -4.666 1.00 90.94 92 LEU A N 1
ATOM 752 C CA . LEU A 1 92 ? -7.338 1.541 -5.247 1.00 90.94 92 LEU A CA 1
ATOM 753 C C . LEU A 1 92 ? -6.025 2.082 -5.799 1.00 90.94 92 LEU A C 1
ATOM 755 O O . LEU A 1 92 ? -4.983 1.791 -5.165 1.00 90.94 92 LEU A O 1
#

Sequence (92 aa):
MPPQPVAPTKRDFARSMRREPTEAEDRLWHELRGRRLDRIKFRRQVPVGKFIADFVCAEASLIVEIDGSQHADSNYDRERDAELKARGFRVL

pLDDT: mean 88.24, std 12.09, range [49.41, 97.75]

Radius of gyration: 13.08 Å; chains: 1; bounding box: 26×29×32 Å

Secondary structure (DSSP, 8-state):
-PPPP--HHHHHHHHHHHHS--HHHHHHHHHHGGGTTTT---EEEEEETTEEEEEEETTTTEEE-----S-SS-HHHHHHHHHHHHTTPEE-

Foldseek 3Di:
DPDDDDDPVLVVVLVVCVVPPDPVLVVVCVCQPPCNPVNFHKDAQPDDPPDTAGIDGPVQLETEHDPPDDDPDDPVVVVVCVSSVVVVHDYD